Protein AF-A0A976FLV0-F1 (afdb_monomer_lite)

Sequence (110 aa):
MTLKNPVSVQVVGGDELIATEQALIDVQVRTRAGPVNIRGVNCLLLDEDEEQFILSKDVLARLGIDAGSMIEQLAVSPEHGYDTDDLDLHNCEVGVDAENDIAIKLADLE

Secondary structure (DSSP, 8-state):
-EEEEEEEEEPTTS-EEEEEEEEEEEEEEEETTEEEEEEEEEEEE---S----PPPHHHHHHTT--HHHHHHHHHH--TT----SS--TTS------TTHHHHHHHHTT-

Foldseek 3Di:
DFDPDWDWDQDPVRDIFTFGDKDFDWDWDQDPVGIDIDHGDIGTDTPDPDPDDDDDCVNCVVVVHDVPVVVVCVVVPPPPPCPVPPDPPPDPPPPPDCPVVVVVVVVVVD

Structure (mmCIF, N/CA/C/O backbone):
data_AF-A0A976FLV0-F1
#
_entry.id   AF-A0A976FLV0-F1
#
loop_
_atom_site.group_PDB
_atom_site.id
_atom_site.type_symbol
_atom_site.label_atom_id
_atom_site.label_alt_id
_atom_site.label_comp_id
_atom_site.label_asym_id
_atom_site.label_entity_id
_atom_site.label_seq_id
_atom_site.pdbx_PDB_ins_code
_atom_site.Cartn_x
_atom_site.Cartn_y
_atom_site.Cartn_z
_atom_site.occupancy
_atom_site.B_iso_or_equiv
_atom_site.auth_seq_id
_atom_site.auth_comp_id
_atom_site.auth_asym_id
_atom_site.auth_atom_id
_atom_site.pdbx_PDB_model_num
ATOM 1 N N . MET A 1 1 ? -14.036 -3.862 6.467 1.00 90.81 1 MET A N 1
ATOM 2 C CA . MET A 1 1 ? -14.254 -5.061 7.316 1.00 90.81 1 MET A CA 1
ATOM 3 C C . MET A 1 1 ? -13.409 -4.902 8.563 1.00 90.81 1 MET A C 1
ATOM 5 O O . MET A 1 1 ? -12.218 -4.664 8.429 1.00 90.81 1 MET A O 1
ATOM 9 N N . THR A 1 2 ? -13.992 -5.048 9.749 1.00 95.69 2 THR A N 1
ATOM 10 C CA . THR A 1 2 ? -13.251 -4.941 11.015 1.00 95.69 2 THR A CA 1
ATOM 11 C C . THR A 1 2 ? -12.301 -6.127 11.205 1.00 95.69 2 THR A C 1
ATOM 13 O O . THR A 1 2 ? -12.670 -7.282 10.969 1.00 95.69 2 THR A O 1
ATOM 16 N N . LEU A 1 3 ? -11.073 -5.844 11.626 1.00 95.50 3 LEU A N 1
ATOM 17 C CA . LEU A 1 3 ? -10.046 -6.831 11.936 1.00 95.50 3 LEU A CA 1
ATOM 18 C C . LEU A 1 3 ? -10.308 -7.458 13.311 1.00 95.50 3 LEU A C 1
ATOM 20 O O . LEU A 1 3 ? -10.622 -6.765 14.274 1.00 95.50 3 LEU A O 1
ATOM 24 N N . LYS A 1 4 ? -10.138 -8.783 13.428 1.00 95.75 4 LYS A N 1
ATOM 25 C CA . LYS A 1 4 ? -10.220 -9.472 14.733 1.00 95.75 4 LYS A CA 1
ATOM 26 C C . LYS A 1 4 ? -9.077 -9.073 15.666 1.00 95.75 4 LYS A C 1
ATOM 28 O O . LYS A 1 4 ? -9.279 -8.990 16.869 1.00 95.75 4 LYS A O 1
ATOM 33 N N . ASN A 1 5 ? -7.901 -8.850 15.086 1.00 95.88 5 ASN A N 1
ATOM 34 C CA . ASN A 1 5 ? -6.711 -8.371 15.769 1.00 95.88 5 ASN A CA 1
ATOM 35 C C . ASN A 1 5 ? -6.276 -7.090 15.050 1.00 95.88 5 ASN A C 1
ATOM 37 O O . ASN A 1 5 ? -5.920 -7.190 13.871 1.00 95.88 5 ASN A O 1
ATOM 41 N N . PRO A 1 6 ? -6.340 -5.917 15.702 1.00 95.81 6 PRO A N 1
ATOM 42 C CA . PRO A 1 6 ? -5.808 -4.686 15.134 1.00 95.81 6 PRO A CA 1
ATOM 43 C C . PRO A 1 6 ? -4.331 -4.836 14.763 1.00 95.81 6 PRO A C 1
ATOM 45 O O . PRO A 1 6 ? -3.587 -5.559 15.431 1.00 95.81 6 PRO A O 1
ATOM 48 N N . VAL A 1 7 ? -3.919 -4.170 13.689 1.00 95.81 7 VAL A N 1
ATOM 49 C CA . VAL A 1 7 ? -2.546 -4.216 13.178 1.00 95.81 7 VAL A CA 1
ATOM 50 C C . VAL A 1 7 ? -1.865 -2.899 13.502 1.00 95.81 7 VAL A C 1
ATOM 52 O O . VAL A 1 7 ? -2.391 -1.840 13.170 1.00 95.81 7 VAL A O 1
ATOM 55 N N . SER A 1 8 ? -0.695 -2.980 14.131 1.00 95.12 8 SER A N 1
ATOM 56 C CA . SER A 1 8 ? 0.135 -1.808 14.377 1.00 95.12 8 SER A CA 1
ATOM 57 C C . SER A 1 8 ? 1.021 -1.502 13.174 1.00 95.12 8 SER A C 1
ATOM 59 O O . SER A 1 8 ? 1.661 -2.408 12.631 1.00 95.12 8 SER A O 1
ATOM 61 N N . VAL A 1 9 ? 1.042 -0.242 12.749 1.00 92.50 9 VAL A N 1
ATOM 62 C CA . VAL A 1 9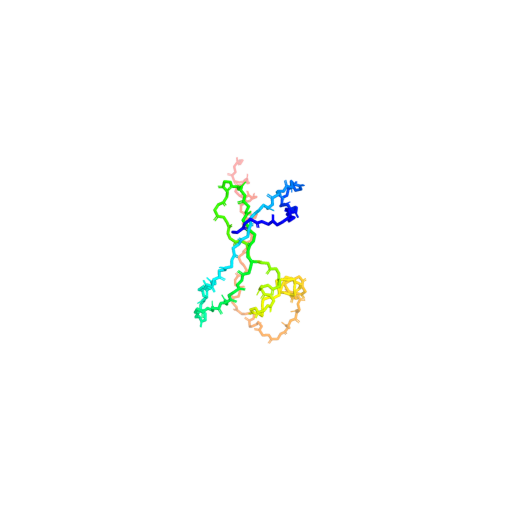 ? 1.780 0.255 11.588 1.00 92.50 9 VAL A CA 1
ATOM 63 C C . VAL A 1 9 ? 2.658 1.413 12.037 1.00 92.50 9 VAL A C 1
ATOM 65 O O . VAL A 1 9 ? 2.159 2.438 12.485 1.00 92.50 9 VAL A O 1
ATOM 68 N N . GLN A 1 10 ? 3.971 1.258 11.895 1.00 92.25 10 GLN A N 1
ATOM 69 C CA . GLN A 1 10 ? 4.909 2.348 12.132 1.00 92.25 10 GLN A CA 1
ATOM 70 C C . GLN A 1 10 ? 5.002 3.227 10.884 1.00 92.25 10 GLN A C 1
ATOM 72 O O . GLN A 1 10 ? 5.316 2.727 9.799 1.00 92.25 10 GLN A O 1
ATOM 77 N N . VAL A 1 11 ? 4.750 4.523 11.041 1.00 87.56 11 VAL A N 1
ATOM 78 C CA . VAL A 1 11 ? 4.832 5.502 9.955 1.00 87.56 11 VAL A CA 1
ATOM 79 C C . VAL A 1 11 ? 6.157 6.255 9.952 1.00 87.56 11 VAL A C 1
ATOM 81 O O . VAL A 1 11 ? 6.996 6.144 10.854 1.00 87.56 11 VAL A O 1
ATOM 84 N N . VAL A 1 12 ? 6.372 7.011 8.877 1.00 82.38 12 VAL A N 1
ATOM 85 C CA . VAL A 1 12 ? 7.518 7.911 8.756 1.00 82.38 12 VAL A CA 1
ATOM 86 C C . VAL A 1 12 ? 7.449 8.942 9.883 1.00 82.38 12 VAL A C 1
ATOM 88 O O . VAL A 1 12 ? 6.401 9.515 10.138 1.00 82.38 12 VAL A O 1
ATOM 91 N N . GLY A 1 13 ? 8.569 9.164 10.571 1.00 83.25 13 GLY A N 1
ATOM 92 C CA . GLY A 1 13 ? 8.615 9.999 11.779 1.00 83.25 13 GLY A CA 1
ATOM 93 C C . GLY A 1 13 ? 8.638 9.194 13.080 1.00 83.25 13 GLY A C 1
ATOM 94 O O . GLY A 1 13 ? 9.031 9.732 14.109 1.00 83.25 13 GLY A O 1
ATOM 95 N N . GLY A 1 14 ? 8.348 7.890 13.016 1.00 87.12 14 GLY A N 1
ATOM 96 C CA . GLY A 1 1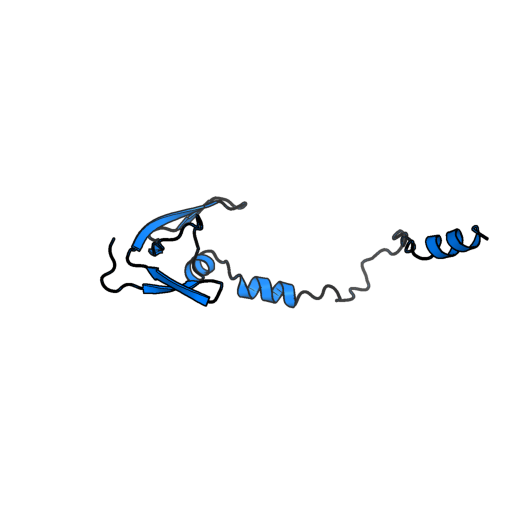4 ? 8.441 6.972 14.153 1.00 87.12 14 GLY A CA 1
ATOM 97 C C . GLY A 1 14 ? 7.141 6.808 14.937 1.00 87.12 14 GLY A C 1
ATOM 98 O O . GLY A 1 14 ? 7.104 5.961 15.831 1.00 87.12 14 GLY A O 1
ATOM 99 N N . ASP A 1 15 ? 6.101 7.559 14.574 1.00 89.31 15 ASP A N 1
ATOM 100 C CA . ASP A 1 15 ? 4.761 7.411 15.129 1.00 89.31 15 ASP A CA 1
ATOM 101 C C . ASP A 1 15 ? 4.148 6.059 14.746 1.00 89.31 15 ASP A C 1
ATOM 103 O O . ASP A 1 15 ? 4.558 5.388 13.791 1.00 89.31 15 ASP A O 1
ATOM 107 N N . GLU A 1 16 ? 3.168 5.638 15.538 1.00 92.88 16 GLU A N 1
ATOM 108 C CA . GLU A 1 16 ? 2.527 4.337 15.420 1.00 92.88 16 GLU A CA 1
ATOM 109 C C . GLU A 1 16 ? 1.016 4.512 15.269 1.00 92.88 16 GLU A C 1
ATOM 111 O O . GLU A 1 16 ? 0.359 5.163 16.083 1.00 92.88 16 GLU A O 1
ATOM 116 N N . LEU A 1 17 ? 0.468 3.900 14.223 1.00 92.00 17 LEU A N 1
ATOM 117 C CA . LEU A 1 17 ? -0.952 3.894 13.908 1.00 92.00 17 LEU A CA 1
ATOM 118 C C . LEU A 1 17 ? -1.530 2.504 14.081 1.00 92.00 17 LEU A C 1
ATOM 120 O O . LEU A 1 17 ? -0.882 1.498 13.791 1.00 92.00 17 LEU A O 1
ATOM 124 N N . ILE A 1 18 ? -2.798 2.446 14.472 1.00 94.94 18 ILE A N 1
ATOM 125 C CA . ILE A 1 18 ? -3.508 1.186 14.655 1.00 94.94 18 ILE A CA 1
ATOM 126 C C . ILE A 1 18 ? -4.587 1.046 13.585 1.00 94.94 18 ILE A C 1
ATOM 128 O O . ILE A 1 18 ? -5.639 1.679 13.651 1.00 94.94 18 ILE A O 1
AT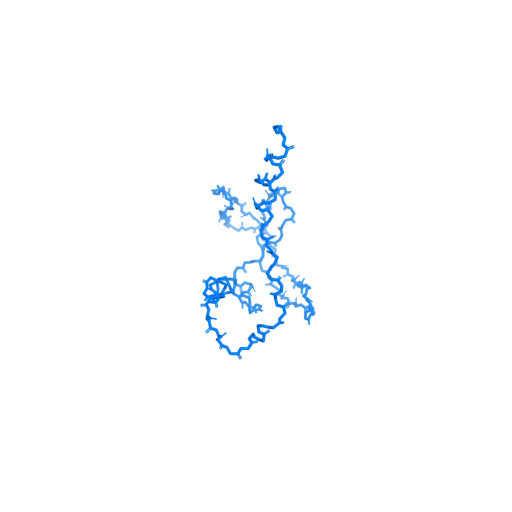OM 132 N N . ALA A 1 19 ? -4.357 0.148 12.630 1.00 95.25 19 ALA A N 1
ATOM 133 C CA . ALA A 1 19 ? -5.376 -0.264 11.679 1.00 95.25 19 ALA A CA 1
ATOM 134 C C . ALA A 1 19 ? -6.354 -1.229 12.363 1.00 95.25 19 ALA A C 1
ATOM 136 O O . ALA A 1 19 ? -5.993 -2.339 12.769 1.00 95.25 19 ALA A O 1
ATOM 137 N N . THR A 1 20 ? -7.616 -0.824 12.471 1.00 96.75 20 THR A N 1
ATOM 138 C CA . THR A 1 20 ? -8.703 -1.669 12.999 1.00 96.75 20 THR A CA 1
ATOM 139 C C . THR A 1 20 ? -9.582 -2.245 11.894 1.00 96.75 20 THR A C 1
ATOM 141 O O . THR A 1 20 ? -10.363 -3.170 12.132 1.00 96.75 20 THR A O 1
ATOM 144 N N . GLU A 1 21 ? -9.417 -1.759 10.666 1.00 96.44 21 GLU A N 1
ATOM 145 C CA . GLU A 1 21 ? -10.195 -2.169 9.511 1.00 96.44 21 GLU A CA 1
ATOM 146 C C . GLU A 1 21 ? -9.312 -2.541 8.320 1.00 96.44 21 GLU A C 1
ATOM 148 O O . GLU A 1 21 ? -8.186 -2.074 8.156 1.00 96.44 21 GLU A O 1
ATOM 153 N N . GLN A 1 22 ? -9.862 -3.399 7.467 1.00 95.62 22 GLN A N 1
ATOM 154 C CA . GLN A 1 22 ? -9.293 -3.760 6.178 1.00 95.62 22 GLN A CA 1
ATOM 155 C C . GLN A 1 22 ? -10.364 -3.784 5.087 1.00 95.62 22 GLN A C 1
ATOM 157 O O . GLN A 1 22 ? -11.548 -4.028 5.356 1.00 95.62 22 GLN A O 1
ATOM 162 N N . ALA A 1 23 ? -9.951 -3.603 3.840 1.00 94.88 23 ALA A N 1
ATOM 163 C CA . ALA A 1 23 ? -10.811 -3.728 2.674 1.00 94.88 23 ALA A CA 1
ATOM 164 C C . ALA A 1 23 ? -10.139 -4.567 1.590 1.00 94.88 23 ALA A C 1
ATOM 166 O O . ALA A 1 23 ? -8.948 -4.431 1.331 1.00 94.88 23 ALA A O 1
ATOM 167 N N . LEU A 1 24 ? -10.930 -5.414 0.934 1.00 95.4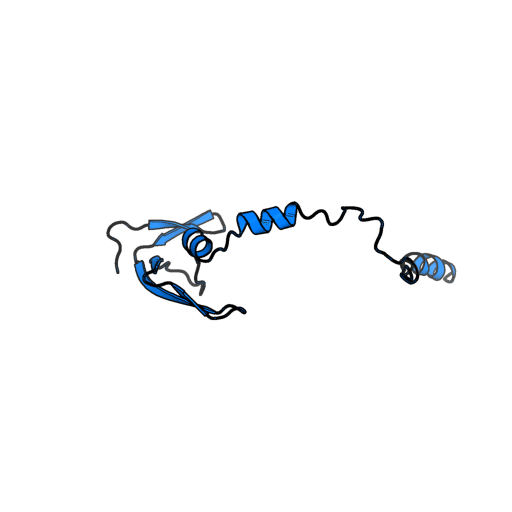4 24 LEU A N 1
ATOM 168 C CA . LEU A 1 24 ? -10.513 -6.109 -0.275 1.00 95.44 24 LEU A CA 1
ATOM 169 C C . LEU A 1 24 ? -10.930 -5.262 -1.476 1.00 95.44 24 LEU A C 1
ATOM 171 O O . LEU A 1 24 ? -12.127 -5.075 -1.698 1.00 95.44 24 LEU A O 1
ATOM 175 N N . ILE A 1 25 ? -9.960 -4.751 -2.228 1.00 93.31 25 ILE A N 1
ATOM 176 C CA . ILE A 1 25 ? -10.204 -3.840 -3.348 1.00 93.31 25 ILE A CA 1
ATOM 177 C C . ILE A 1 25 ? -9.468 -4.283 -4.613 1.00 93.31 25 ILE A C 1
ATOM 179 O O . ILE A 1 25 ? -8.424 -4.935 -4.563 1.00 93.31 25 ILE A O 1
ATOM 183 N N . ASP A 1 26 ? -10.013 -3.894 -5.761 1.00 93.25 26 ASP A N 1
ATOM 184 C CA . ASP A 1 26 ? -9.311 -3.964 -7.038 1.00 93.25 26 ASP A CA 1
ATOM 185 C C . ASP A 1 26 ? -8.627 -2.615 -7.294 1.00 93.25 26 ASP A C 1
ATOM 187 O O . ASP A 1 26 ? -9.264 -1.563 -7.236 1.00 93.25 26 ASP A O 1
ATOM 191 N N . VAL A 1 27 ? -7.327 -2.645 -7.583 1.00 91.38 27 VAL A N 1
ATOM 192 C CA . VAL A 1 27 ? -6.498 -1.454 -7.796 1.00 91.38 27 VAL A CA 1
ATOM 193 C C . VAL A 1 27 ? -6.107 -1.367 -9.266 1.00 91.38 27 VAL A C 1
ATOM 195 O O . VAL A 1 27 ? -5.578 -2.322 -9.836 1.00 91.38 27 VAL A O 1
ATOM 198 N N . GLN A 1 28 ? -6.327 -0.208 -9.886 1.00 92.62 28 GLN A N 1
ATOM 199 C CA . GLN A 1 28 ? -5.798 0.099 -11.213 1.00 92.62 28 GLN A CA 1
ATOM 200 C C . GLN A 1 28 ? -4.735 1.190 -11.108 1.00 92.62 28 GLN A C 1
ATOM 202 O O . GLN A 1 28 ? -5.037 2.330 -10.764 1.00 92.62 28 GLN A O 1
ATOM 207 N N . VAL A 1 29 ? -3.502 0.855 -11.479 1.00 90.19 29 VAL A N 1
ATOM 208 C CA . VAL A 1 29 ? -2.399 1.812 -11.579 1.00 90.19 29 VAL A CA 1
ATOM 209 C C . VAL A 1 29 ? -2.308 2.289 -13.024 1.00 90.19 29 VAL A C 1
ATOM 211 O O . VAL A 1 29 ? -2.103 1.493 -13.940 1.00 90.19 29 VAL A O 1
ATOM 214 N N . ARG A 1 30 ? -2.469 3.591 -13.260 1.00 90.69 30 ARG A N 1
ATOM 215 C CA . ARG A 1 30 ? -2.307 4.174 -14.598 1.00 90.69 30 ARG A CA 1
ATOM 216 C C . ARG A 1 30 ? -0.841 4.518 -14.820 1.00 90.69 30 ARG A C 1
ATOM 218 O O . ARG A 1 30 ? -0.316 5.413 -14.171 1.00 90.69 30 ARG A O 1
ATOM 225 N N . THR A 1 31 ? -0.193 3.813 -15.741 1.00 86.31 31 THR A N 1
ATOM 226 C CA . THR A 1 31 ? 1.209 4.060 -16.105 1.00 86.31 31 THR A CA 1
ATOM 227 C C . THR A 1 31 ? 1.311 4.572 -17.539 1.00 86.31 31 THR A C 1
ATOM 229 O O . THR A 1 31 ? 0.377 4.425 -18.330 1.00 86.31 31 THR A O 1
ATOM 232 N N . ARG A 1 32 ? 2.473 5.123 -17.911 1.00 90.62 32 ARG A N 1
ATOM 233 C CA . ARG A 1 32 ? 2.752 5.546 -19.295 1.00 90.62 32 ARG A CA 1
ATOM 234 C C . ARG A 1 32 ? 2.672 4.388 -20.298 1.00 90.62 32 ARG A C 1
ATOM 236 O O . ARG A 1 32 ? 2.280 4.607 -21.437 1.00 90.62 32 ARG A O 1
ATOM 243 N N . ALA A 1 33 ? 3.032 3.172 -19.883 1.00 89.06 33 ALA A N 1
ATOM 244 C CA . ALA A 1 33 ? 2.948 1.975 -20.723 1.00 89.06 33 ALA A CA 1
ATOM 245 C C . ALA A 1 33 ? 1.512 1.425 -20.843 1.00 89.06 33 ALA A C 1
ATOM 247 O O . ALA A 1 33 ? 1.264 0.520 -21.636 1.00 89.06 33 ALA A O 1
ATOM 248 N N . GLY A 1 34 ? 0.569 1.968 -20.068 1.00 90.88 34 GLY A N 1
ATOM 249 C CA . GLY A 1 34 ? -0.822 1.534 -20.012 1.00 90.88 34 GLY A CA 1
ATOM 250 C C . GLY A 1 34 ? -1.309 1.280 -18.580 1.00 90.88 34 GLY A C 1
ATOM 251 O O . GLY A 1 34 ? -0.539 1.366 -17.616 1.00 90.88 34 GLY A O 1
ATOM 252 N N . PRO A 1 35 ? -2.607 0.994 -18.405 1.00 93.19 35 PRO A N 1
ATOM 253 C CA . PRO A 1 35 ? -3.162 0.644 -17.105 1.00 93.19 35 PRO A CA 1
ATOM 254 C C . PRO A 1 35 ? -2.714 -0.756 -16.668 1.00 93.19 35 PRO A C 1
ATOM 256 O O . PRO A 1 35 ? -2.750 -1.703 -17.453 1.00 93.19 35 PRO A O 1
ATOM 259 N N . VAL A 1 36 ? -2.371 -0.902 -15.390 1.00 91.25 36 VAL A N 1
ATOM 260 C CA . VAL A 1 36 ? -2.099 -2.190 -14.746 1.00 91.25 36 VAL A CA 1
ATOM 261 C C . VAL A 1 36 ? -3.182 -2.465 -13.714 1.00 91.25 36 VAL A C 1
ATOM 263 O O . VAL A 1 36 ? -3.446 -1.631 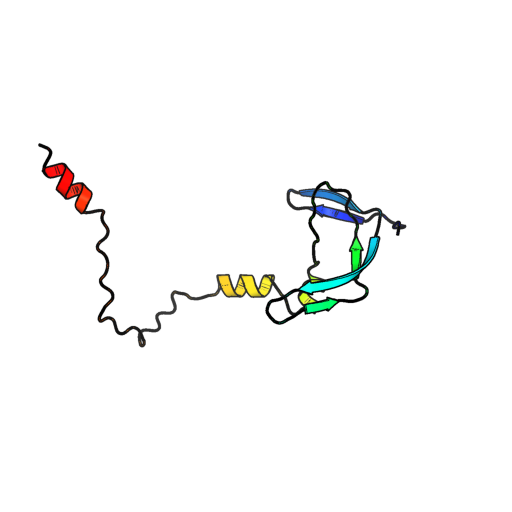-12.853 1.00 91.25 36 VAL A O 1
ATOM 266 N N . ASN A 1 37 ? -3.825 -3.626 -13.813 1.00 92.12 37 ASN A N 1
ATOM 267 C CA . ASN A 1 37 ? -4.922 -4.014 -12.929 1.00 92.12 37 ASN A CA 1
ATOM 268 C C . ASN A 1 37 ? -4.451 -5.085 -11.946 1.00 92.12 37 ASN A C 1
ATOM 270 O O . ASN A 1 37 ? -3.978 -6.144 -12.360 1.00 92.12 37 ASN A O 1
ATOM 274 N N . ILE A 1 38 ? -4.642 -4.828 -10.658 1.00 90.12 38 ILE A N 1
ATOM 275 C CA . ILE A 1 38 ? -4.314 -5.726 -9.555 1.00 90.12 38 ILE A CA 1
ATOM 276 C C . ILE A 1 38 ? -5.623 -6.061 -8.856 1.00 90.12 38 ILE A C 1
ATOM 278 O O . ILE A 1 38 ? -6.320 -5.172 -8.374 1.00 90.12 38 ILE A O 1
ATOM 282 N N . ARG A 1 39 ? -5.981 -7.342 -8.833 1.00 91.94 39 ARG A N 1
ATOM 283 C CA . ARG A 1 39 ? -7.256 -7.788 -8.267 1.00 91.94 39 ARG A CA 1
ATOM 284 C C . ARG A 1 39 ? -7.087 -8.337 -6.864 1.00 91.94 39 ARG A C 1
ATOM 286 O O . ARG A 1 39 ? -6.094 -9.016 -6.596 1.00 91.94 39 ARG A O 1
ATOM 293 N N . GLY A 1 40 ? -8.088 -8.096 -6.023 1.00 91.62 40 GLY A N 1
ATOM 294 C CA . GLY A 1 40 ? -8.173 -8.671 -4.683 1.00 91.62 40 GLY A CA 1
ATOM 295 C C . GLY A 1 40 ? -7.005 -8.275 -3.781 1.00 91.62 40 GLY A C 1
ATOM 296 O O . GLY A 1 40 ? -6.421 -9.131 -3.116 1.00 91.62 40 GLY A O 1
ATOM 297 N N . VAL A 1 41 ? -6.638 -6.995 -3.780 1.00 91.12 41 VAL A N 1
ATOM 298 C CA . VAL A 1 41 ? -5.639 -6.452 -2.856 1.00 91.12 41 VAL A CA 1
ATOM 299 C C . VAL A 1 41 ? -6.302 -6.256 -1.499 1.00 91.12 41 VAL A C 1
ATOM 301 O O . VAL A 1 41 ? -7.328 -5.588 -1.400 1.00 91.12 41 VAL A O 1
ATOM 304 N N . ASN A 1 42 ? -5.738 -6.862 -0.457 1.00 92.50 42 ASN A N 1
ATOM 305 C CA . ASN A 1 42 ? -6.200 -6.660 0.910 1.00 92.50 42 ASN A CA 1
ATOM 306 C C . ASN A 1 42 ? -5.456 -5.463 1.514 1.00 92.50 42 ASN A C 1
ATOM 308 O O . ASN A 1 42 ? -4.248 -5.537 1.732 1.00 92.50 42 ASN A O 1
ATOM 312 N N . CYS A 1 43 ? -6.170 -4.369 1.751 1.00 93.50 43 CYS A N 1
ATOM 313 C CA . CYS A 1 43 ? -5.631 -3.096 2.217 1.00 93.50 43 CYS A CA 1
ATOM 314 C C . CYS A 1 43 ? -6.010 -2.847 3.675 1.00 93.50 43 CYS A C 1
ATOM 316 O O . CYS A 1 43 ? -7.128 -3.160 4.081 1.00 93.50 43 CYS A O 1
ATOM 318 N N . LEU A 1 44 ? -5.101 -2.243 4.438 1.00 94.62 44 LEU A N 1
ATOM 319 C CA . LEU A 1 44 ? -5.390 -1.701 5.764 1.00 94.62 44 LEU A CA 1
ATOM 320 C C . LEU A 1 44 ? -5.980 -0.297 5.618 1.00 94.62 44 LEU A C 1
ATOM 322 O O . LEU A 1 44 ? -5.540 0.465 4.760 1.00 94.62 44 LEU A O 1
ATOM 326 N N . LEU A 1 45 ? -6.974 0.024 6.443 1.00 93.12 45 LEU A N 1
ATOM 327 C CA . LEU A 1 45 ? -7.511 1.377 6.560 1.00 93.12 45 LEU A CA 1
ATOM 328 C C . LEU A 1 45 ? -6.876 2.022 7.792 1.00 93.12 45 LEU A C 1
ATOM 330 O O . LEU A 1 45 ? -6.984 1.486 8.899 1.00 93.12 45 LEU A O 1
ATOM 334 N N . LEU A 1 46 ? -6.199 3.142 7.567 1.00 92.12 46 LEU A N 1
ATOM 335 C CA . LEU A 1 46 ? -5.588 3.968 8.599 1.00 92.12 46 LEU A CA 1
ATOM 336 C C . LEU A 1 46 ? -6.449 5.220 8.766 1.00 92.12 46 LEU A C 1
ATOM 338 O O . LEU A 1 46 ? -6.859 5.816 7.772 1.00 92.12 46 LEU A O 1
ATOM 342 N N . ASP A 1 47 ? -6.769 5.552 10.013 1.00 87.25 47 ASP A N 1
ATOM 343 C CA . ASP A 1 47 ? -7.549 6.740 10.362 1.00 87.25 47 ASP A CA 1
ATOM 344 C C . ASP A 1 47 ? -6.583 7.918 10.531 1.00 87.25 47 ASP A C 1
ATOM 346 O O . ASP A 1 47 ? -6.110 8.201 11.631 1.00 87.25 47 ASP A O 1
ATOM 350 N N . GLU A 1 48 ? -6.208 8.519 9.403 1.00 83.94 48 GLU A N 1
ATOM 351 C CA . GLU A 1 48 ? -5.348 9.699 9.324 1.00 83.94 48 GLU A CA 1
ATOM 352 C C . GLU A 1 48 ? -5.962 10.749 8.397 1.00 83.94 48 GLU A C 1
ATOM 354 O O . GLU A 1 48 ? -6.689 10.420 7.460 1.00 83.94 48 GLU A O 1
ATOM 359 N N . ASP A 1 49 ? -5.611 12.017 8.617 1.00 81.25 49 ASP A N 1
ATOM 360 C CA . ASP A 1 49 ? -6.027 13.142 7.765 1.00 81.25 49 ASP A CA 1
ATOM 361 C C . ASP A 1 49 ? -5.285 13.187 6.409 1.00 81.25 49 ASP A C 1
ATOM 363 O O . ASP A 1 49 ? -5.470 14.115 5.617 1.00 81.25 49 ASP A O 1
ATOM 367 N N . GLU A 1 50 ? -4.427 12.206 6.114 1.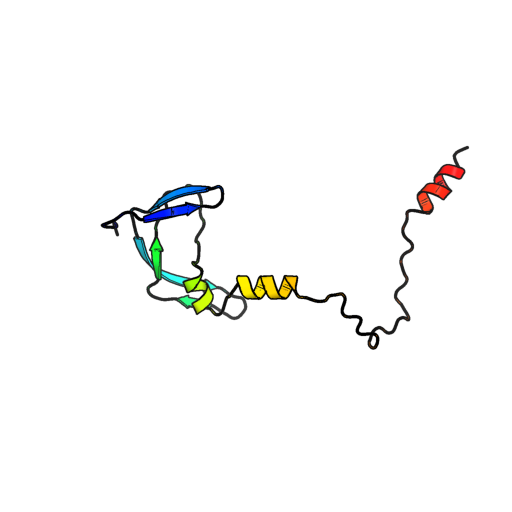00 76.62 50 GLU A N 1
ATOM 368 C CA . GLU A 1 50 ? -3.664 12.150 4.870 1.00 76.62 50 GLU A CA 1
ATOM 369 C C . GLU A 1 50 ? -4.392 11.369 3.765 1.00 76.62 50 GLU A C 1
ATOM 371 O O . GLU A 1 50 ? -4.697 10.184 3.888 1.00 76.62 50 GLU A O 1
ATOM 376 N N . GLU A 1 51 ? -4.591 12.001 2.605 1.00 79.75 51 GLU A N 1
ATOM 377 C CA . GLU A 1 51 ? -5.198 11.372 1.421 1.00 79.75 51 GLU A CA 1
ATOM 378 C C . GLU A 1 51 ? -4.173 10.572 0.590 1.00 79.75 51 GLU A C 1
ATOM 380 O O . GLU A 1 51 ? -4.056 10.736 -0.628 1.00 79.75 51 GLU A O 1
ATOM 385 N N . GLN A 1 52 ? -3.386 9.710 1.239 1.00 84.12 52 GLN A N 1
ATOM 386 C CA . GLN A 1 52 ? -2.345 8.919 0.575 1.00 84.12 52 GLN A CA 1
ATOM 387 C C . GLN A 1 52 ? -2.712 7.435 0.483 1.00 84.12 52 GLN A C 1
ATOM 389 O O . GLN A 1 52 ? -3.109 6.799 1.455 1.00 84.12 52 GLN A O 1
ATOM 394 N N . PHE A 1 53 ? -2.528 6.848 -0.704 1.00 88.00 53 PHE A N 1
ATOM 395 C CA . PHE A 1 53 ? -2.674 5.408 -0.917 1.00 88.00 53 PHE A CA 1
ATOM 396 C C . PHE A 1 53 ? -1.304 4.752 -1.087 1.00 88.00 53 PHE A C 1
ATOM 398 O O . PHE A 1 53 ? -0.640 4.922 -2.113 1.00 88.00 53 PHE A O 1
ATOM 405 N N . ILE A 1 54 ? -0.889 3.978 -0.085 1.00 90.38 54 ILE A N 1
ATOM 406 C CA . ILE A 1 54 ? 0.425 3.335 -0.071 1.00 90.38 54 ILE A CA 1
ATOM 407 C C . ILE A 1 54 ? 0.348 1.937 -0.687 1.00 90.38 54 ILE A C 1
ATOM 409 O O . ILE A 1 54 ? -0.370 1.055 -0.216 1.00 90.38 54 ILE A O 1
ATOM 413 N N . LEU A 1 55 ? 1.145 1.721 -1.734 1.00 90.38 55 LEU A N 1
ATOM 414 C CA . LEU A 1 55 ? 1.391 0.397 -2.296 1.00 90.38 55 LEU A CA 1
ATOM 415 C C . LEU A 1 55 ? 2.552 -0.258 -1.555 1.00 90.38 55 LEU A C 1
ATOM 417 O O . LEU A 1 55 ? 3.678 0.237 -1.570 1.00 90.38 55 LEU A O 1
ATOM 421 N N . SER A 1 56 ? 2.279 -1.392 -0.922 1.00 88.88 56 SER A N 1
ATOM 422 C CA . SER A 1 56 ? 3.287 -2.153 -0.197 1.00 88.88 56 SER A CA 1
ATOM 423 C C . SER A 1 56 ? 4.353 -2.731 -1.136 1.00 88.88 56 SER A C 1
ATOM 425 O O . SER A 1 56 ? 4.130 -2.947 -2.333 1.00 88.88 56 SER A O 1
ATOM 427 N N . LYS A 1 57 ? 5.538 -3.014 -0.580 1.00 89.50 57 LYS A N 1
ATOM 428 C CA . LYS A 1 57 ? 6.687 -3.548 -1.330 1.00 89.50 57 LYS A CA 1
ATOM 429 C C . LYS A 1 57 ? 6.345 -4.820 -2.109 1.00 89.50 57 LYS A C 1
ATOM 431 O O . LYS A 1 57 ? 6.812 -4.991 -3.227 1.00 89.50 57 LYS A O 1
ATOM 436 N N . ASP A 1 58 ? 5.543 -5.713 -1.542 1.00 86.75 58 ASP A N 1
ATOM 437 C CA . ASP A 1 58 ? 5.112 -6.950 -2.198 1.00 86.75 58 ASP A CA 1
ATOM 438 C C . ASP A 1 58 ? 4.202 -6.680 -3.405 1.00 86.75 58 ASP A C 1
ATOM 440 O O . ASP A 1 58 ? 4.339 -7.337 -4.438 1.00 86.75 58 ASP A O 1
ATOM 444 N N . VAL A 1 59 ? 3.317 -5.682 -3.320 1.00 88.12 59 VAL A N 1
ATOM 445 C CA . VAL A 1 59 ? 2.474 -5.272 -4.448 1.00 88.12 59 VAL A CA 1
ATOM 446 C C . VAL A 1 59 ? 3.327 -4.642 -5.547 1.00 88.12 59 VAL A C 1
ATOM 448 O O . VAL A 1 59 ? 3.170 -5.002 -6.713 1.00 88.12 59 VAL A O 1
ATOM 451 N N . LEU A 1 60 ? 4.277 -3.773 -5.191 1.00 89.31 60 LEU A N 1
ATOM 452 C CA . LEU A 1 60 ? 5.225 -3.180 -6.140 1.00 89.31 60 LEU A CA 1
ATOM 453 C C . LEU A 1 60 ? 6.117 -4.239 -6.808 1.00 89.31 60 LEU A C 1
ATOM 455 O O . LEU A 1 60 ? 6.238 -4.254 -8.033 1.00 89.31 60 LEU A O 1
ATOM 459 N N . ALA A 1 61 ? 6.649 -5.195 -6.046 1.00 86.69 61 ALA A N 1
ATOM 460 C CA . ALA A 1 61 ? 7.460 -6.285 -6.585 1.00 86.69 61 ALA A CA 1
ATOM 461 C C . ALA A 1 61 ? 6.675 -7.143 -7.593 1.00 86.69 61 ALA A C 1
ATOM 463 O O . ALA A 1 61 ? 7.211 -7.540 -8.626 1.00 86.69 61 ALA A O 1
ATOM 464 N N . ARG A 1 62 ? 5.374 -7.373 -7.357 1.00 83.19 62 ARG A N 1
ATOM 465 C CA . ARG A 1 62 ? 4.483 -8.064 -8.312 1.00 83.19 62 ARG A CA 1
ATOM 466 C C . ARG A 1 62 ? 4.244 -7.277 -9.602 1.00 83.19 62 ARG A C 1
ATOM 468 O O . ARG A 1 62 ? 3.885 -7.882 -10.609 1.00 83.19 62 ARG A O 1
ATOM 475 N N . LEU A 1 63 ? 4.445 -5.961 -9.583 1.00 84.31 63 LEU A N 1
ATOM 476 C CA . LEU A 1 63 ? 4.444 -5.105 -10.771 1.00 84.31 63 LEU A CA 1
ATOM 477 C C . LEU A 1 63 ? 5.807 -5.073 -11.484 1.00 84.31 63 LEU A C 1
ATOM 479 O O . LEU A 1 63 ? 5.940 -4.389 -12.495 1.00 84.31 63 LEU A O 1
ATOM 483 N N . GLY A 1 64 ? 6.814 -5.789 -10.973 1.00 85.06 64 GLY A N 1
ATOM 484 C CA . GLY A 1 64 ? 8.192 -5.708 -11.459 1.00 85.06 64 GLY A CA 1
ATOM 485 C C . GLY A 1 64 ? 8.919 -4.442 -11.001 1.00 85.06 64 GLY A C 1
ATOM 486 O O . GLY A 1 64 ? 9.926 -4.068 -11.596 1.00 85.06 64 GLY A O 1
ATOM 487 N N . ILE A 1 65 ? 8.408 -3.768 -9.967 1.00 87.06 65 ILE A N 1
ATOM 488 C CA . ILE A 1 65 ? 9.008 -2.566 -9.393 1.00 87.06 65 ILE A CA 1
ATOM 489 C C . ILE A 1 65 ? 9.769 -2.973 -8.133 1.00 87.06 65 ILE A C 1
ATOM 491 O O . ILE A 1 65 ? 9.171 -3.247 -7.093 1.00 87.06 65 ILE A O 1
ATOM 495 N N . ASP A 1 66 ? 11.095 -2.982 -8.224 1.00 88.19 66 ASP A N 1
ATOM 496 C CA . ASP A 1 66 ? 11.981 -3.074 -7.067 1.00 88.19 66 ASP A CA 1
ATOM 497 C C . ASP A 1 66 ? 12.727 -1.751 -6.895 1.00 88.19 66 ASP A C 1
ATOM 499 O O . ASP A 1 66 ? 13.803 -1.539 -7.454 1.00 88.19 66 ASP A O 1
ATOM 503 N N . ALA A 1 67 ? 12.126 -0.843 -6.125 1.00 83.75 67 ALA A N 1
ATOM 504 C CA . ALA A 1 67 ? 12.698 0.475 -5.878 1.00 83.75 67 ALA A CA 1
ATOM 505 C C . ALA A 1 67 ? 14.084 0.395 -5.216 1.00 83.75 67 ALA A C 1
ATOM 507 O O . ALA A 1 67 ? 14.917 1.250 -5.486 1.00 83.75 67 ALA A O 1
ATOM 508 N N . GLY A 1 68 ? 14.353 -0.632 -4.399 1.00 86.81 68 GLY A N 1
ATOM 509 C CA . GLY A 1 68 ? 15.660 -0.811 -3.764 1.00 86.81 68 GLY A CA 1
ATOM 510 C C . GLY A 1 68 ? 16.745 -1.046 -4.808 1.00 86.81 68 GLY A C 1
ATOM 511 O O . GLY A 1 68 ? 17.688 -0.267 -4.892 1.00 86.81 68 GLY A O 1
ATOM 512 N N . SER A 1 69 ? 16.544 -2.039 -5.678 1.00 84.56 69 SER A N 1
ATOM 513 C CA . SER A 1 69 ? 17.477 -2.321 -6.774 1.00 84.56 69 SER A CA 1
ATOM 514 C C . SER A 1 69 ? 17.620 -1.140 -7.744 1.00 84.56 69 SER A C 1
ATOM 516 O O . SER A 1 69 ? 18.724 -0.842 -8.195 1.00 84.56 69 SER A O 1
ATOM 518 N N . MET A 1 70 ? 16.530 -0.420 -8.036 1.00 87.25 70 MET A N 1
ATOM 519 C CA . MET A 1 70 ? 16.577 0.780 -8.884 1.00 87.25 70 MET A CA 1
ATOM 520 C C . MET A 1 70 ? 17.408 1.904 -8.249 1.00 87.25 70 MET A C 1
ATOM 522 O O . MET A 1 70 ? 18.200 2.542 -8.935 1.00 87.25 70 MET A O 1
ATOM 526 N N . ILE A 1 71 ? 17.259 2.139 -6.942 1.00 86.88 71 ILE A N 1
ATOM 527 C CA . ILE A 1 71 ? 18.045 3.140 -6.206 1.00 86.88 71 ILE A CA 1
ATOM 528 C C . ILE A 1 71 ? 19.513 2.707 -6.104 1.00 86.88 71 ILE A C 1
ATOM 530 O O . ILE A 1 71 ? 20.404 3.529 -6.295 1.00 86.88 71 ILE A O 1
ATOM 534 N N . GLU A 1 72 ? 19.780 1.426 -5.854 1.00 88.50 72 GLU A N 1
ATOM 535 C CA . GLU A 1 72 ? 21.138 0.871 -5.855 1.00 88.50 72 GLU A CA 1
ATOM 536 C C . GLU A 1 72 ? 21.827 1.081 -7.208 1.00 88.50 72 GLU A C 1
ATOM 538 O O . GLU A 1 72 ? 22.975 1.513 -7.245 1.00 88.50 72 GLU A O 1
ATOM 543 N N . GLN A 1 73 ? 21.126 0.854 -8.325 1.00 81.56 73 GLN A N 1
ATOM 544 C CA . GLN A 1 73 ? 21.657 1.131 -9.663 1.00 81.56 73 GLN A CA 1
ATOM 545 C C . GLN A 1 73 ? 22.000 2.610 -9.860 1.00 81.56 73 GLN A C 1
ATOM 547 O O . GLN A 1 73 ? 23.034 2.905 -10.449 1.00 81.56 73 GLN A O 1
ATOM 552 N N . LEU A 1 74 ? 21.190 3.533 -9.330 1.00 82.62 74 LEU A N 1
ATOM 553 C CA . LEU A 1 74 ? 21.504 4.966 -9.362 1.00 82.62 74 LEU A CA 1
ATOM 554 C C . LEU A 1 74 ? 22.742 5.304 -8.523 1.00 82.62 74 LEU A C 1
ATOM 556 O O . LEU A 1 74 ? 23.542 6.135 -8.931 1.00 82.62 74 LEU A O 1
ATOM 560 N N . ALA A 1 75 ? 22.925 4.652 -7.374 1.00 79.06 75 ALA A N 1
ATOM 561 C CA . ALA A 1 75 ? 24.101 4.851 -6.527 1.00 79.06 75 ALA A CA 1
ATOM 562 C C . ALA A 1 75 ? 25.384 4.243 -7.126 1.00 79.06 75 ALA A C 1
ATOM 564 O O . ALA A 1 75 ? 26.486 4.681 -6.800 1.00 79.06 75 ALA A O 1
ATOM 565 N N . VAL A 1 76 ? 25.242 3.226 -7.981 1.00 69.62 76 VAL A N 1
ATOM 566 C CA . VAL A 1 76 ? 26.345 2.544 -8.674 1.00 69.62 76 VAL A CA 1
ATOM 567 C C . VAL A 1 76 ? 26.628 3.150 -10.054 1.00 69.62 76 VAL A C 1
ATOM 569 O O . VAL A 1 76 ? 27.680 2.849 -10.614 1.00 69.62 76 VAL A O 1
ATOM 572 N N . SER A 1 77 ? 25.755 4.014 -10.593 1.00 56.38 77 SER A N 1
ATOM 573 C CA . SER A 1 77 ? 25.972 4.706 -11.871 1.00 56.38 77 SER A CA 1
ATOM 574 C C . SER A 1 77 ? 27.342 5.392 -11.886 1.00 56.38 77 SER A C 1
ATOM 576 O O . SER A 1 77 ? 27.551 6.386 -11.186 1.00 56.38 77 SER A O 1
ATOM 578 N N . PRO A 1 78 ? 28.300 4.895 -12.688 1.00 54.03 78 PRO A N 1
ATOM 579 C CA . PRO A 1 78 ? 29.586 5.526 -12.842 1.00 54.03 78 PRO A CA 1
ATOM 580 C C . PRO A 1 78 ? 29.419 6.595 -13.914 1.00 54.03 78 PRO A C 1
ATOM 582 O O . PRO A 1 78 ? 29.897 6.447 -15.031 1.00 54.03 78 PRO A O 1
ATOM 585 N N . GLU A 1 79 ? 28.807 7.723 -13.578 1.00 55.84 79 GLU A N 1
ATOM 586 C CA . GLU A 1 79 ? 28.978 8.941 -14.383 1.00 55.84 79 GLU A CA 1
ATOM 587 C C . GLU A 1 79 ? 30.393 9.549 -14.241 1.00 55.84 79 GLU A C 1
ATOM 589 O O . GLU A 1 79 ? 30.627 10.705 -14.557 1.00 55.84 79 GLU A O 1
ATOM 594 N N . HIS A 1 80 ? 31.376 8.727 -13.845 1.00 51.41 80 HIS A N 1
ATOM 595 C CA . HIS A 1 80 ? 32.807 8.933 -14.082 1.00 51.41 80 HIS A CA 1
ATOM 596 C C . HIS A 1 80 ? 33.501 7.650 -14.579 1.00 51.41 80 HIS A C 1
ATOM 598 O O . HIS A 1 80 ? 34.646 7.362 -14.227 1.00 51.41 80 HIS A O 1
ATOM 604 N N . GLY A 1 81 ? 32.818 6.847 -15.396 1.00 46.00 81 GLY A N 1
ATOM 605 C CA . GLY A 1 81 ? 33.515 5.998 -16.354 1.00 46.00 81 GLY A CA 1
ATOM 606 C C . GLY A 1 81 ? 34.015 6.891 -17.485 1.00 46.00 81 GLY A C 1
ATOM 607 O O . GLY A 1 81 ? 33.215 7.334 -18.299 1.00 46.00 81 GLY A O 1
ATOM 608 N N . TYR A 1 82 ? 35.310 7.205 -17.505 1.00 49.50 82 TYR A N 1
ATOM 609 C CA . TYR A 1 82 ? 35.955 7.880 -18.631 1.00 49.50 82 TYR A CA 1
ATOM 610 C C . TYR A 1 82 ? 35.904 6.973 -19.869 1.00 49.50 82 TYR A C 1
ATOM 612 O O . TYR A 1 82 ? 36.870 6.265 -20.152 1.00 49.50 82 TYR A O 1
ATOM 620 N N . ASP A 1 83 ? 34.793 6.978 -20.598 1.00 48.78 83 ASP A N 1
ATOM 621 C CA . ASP A 1 83 ? 34.790 6.552 -21.996 1.00 48.78 83 ASP A CA 1
ATOM 622 C C . ASP A 1 83 ? 35.493 7.671 -22.774 1.00 48.78 83 ASP A C 1
ATOM 624 O O . ASP A 1 83 ? 34.991 8.789 -22.909 1.00 48.78 83 ASP A O 1
ATOM 628 N N . THR A 1 84 ? 36.756 7.427 -23.113 1.00 54.12 84 THR A N 1
ATOM 629 C CA . THR A 1 84 ? 37.692 8.416 -23.674 1.00 54.12 84 THR A CA 1
ATOM 630 C C . THR A 1 84 ? 37.668 8.364 -25.201 1.00 54.12 84 THR A C 1
ATOM 632 O O . THR A 1 84 ? 38.709 8.486 -25.844 1.00 54.12 84 THR A O 1
ATOM 635 N N . ASP A 1 85 ? 36.508 8.135 -25.809 1.00 58.31 85 ASP A N 1
ATOM 636 C CA . ASP A 1 85 ? 36.464 7.859 -27.245 1.00 58.31 85 ASP A CA 1
ATOM 637 C C . ASP A 1 85 ? 35.253 8.390 -28.016 1.00 58.31 85 ASP A C 1
ATOM 639 O O . ASP A 1 85 ? 35.314 8.328 -29.237 1.00 58.31 85 ASP A O 1
ATOM 643 N N . ASP A 1 86 ? 34.259 9.038 -27.391 1.00 57.81 86 ASP A N 1
ATOM 644 C CA . ASP A 1 86 ? 33.098 9.570 -28.144 1.00 57.81 86 ASP A CA 1
ATOM 645 C C . ASP A 1 86 ? 32.683 11.023 -27.819 1.00 57.81 86 ASP A C 1
ATOM 647 O O . ASP A 1 86 ? 31.582 11.467 -28.151 1.00 57.81 86 ASP A O 1
ATOM 651 N N . LEU A 1 87 ? 33.577 11.826 -27.231 1.00 53.41 87 LEU A N 1
ATOM 652 C CA . LEU A 1 87 ? 33.415 13.283 -27.235 1.00 53.41 87 LEU A CA 1
ATOM 653 C C . LEU A 1 87 ? 34.334 13.889 -28.294 1.00 53.41 87 LEU A C 1
ATOM 655 O O . LEU A 1 87 ? 35.517 14.122 -28.040 1.00 53.41 87 LEU A O 1
ATOM 659 N N . ASP A 1 88 ? 33.771 14.204 -29.463 1.00 59.50 88 ASP A N 1
ATOM 660 C CA . ASP A 1 88 ? 34.343 15.189 -30.382 1.00 59.50 88 ASP A CA 1
ATOM 661 C C . ASP A 1 88 ? 34.461 16.528 -29.633 1.00 59.50 88 ASP A C 1
ATOM 663 O O . ASP A 1 88 ? 33.563 17.375 -29.631 1.00 59.50 88 ASP A O 1
ATOM 667 N N . LEU A 1 89 ? 35.590 16.705 -28.945 1.00 53.84 89 LEU A N 1
ATOM 668 C CA . LEU A 1 89 ? 35.976 17.870 -28.152 1.00 53.84 89 LEU A CA 1
ATOM 669 C C . LEU A 1 89 ? 36.316 19.053 -29.070 1.00 53.84 89 LEU A C 1
ATOM 671 O O . LEU A 1 89 ? 37.418 19.597 -29.027 1.00 53.84 89 LEU A O 1
ATOM 675 N N . HIS A 1 90 ? 35.411 19.411 -29.977 1.00 56.53 90 HIS A N 1
ATOM 676 C CA . HIS A 1 90 ? 35.613 20.507 -30.921 1.00 56.53 90 HIS A CA 1
ATOM 677 C C . HIS A 1 90 ? 34.580 21.621 -30.830 1.00 56.53 90 HIS A C 1
ATOM 679 O O . HIS A 1 90 ? 34.721 22.589 -31.567 1.00 56.53 90 HIS A O 1
ATOM 685 N N . ASN A 1 91 ? 33.613 21.581 -29.902 1.00 56.28 91 ASN A N 1
ATOM 686 C CA . ASN A 1 91 ? 32.814 22.788 -29.654 1.00 56.28 91 ASN A CA 1
ATOM 687 C C . ASN A 1 91 ? 32.183 22.941 -28.262 1.00 56.28 91 ASN A C 1
ATOM 689 O O . ASN A 1 91 ? 31.208 23.680 -28.115 1.00 56.28 91 ASN A O 1
ATOM 693 N N . CYS A 1 92 ? 32.743 22.316 -27.223 1.00 51.53 92 CYS A N 1
ATOM 694 C CA . CYS A 1 92 ? 32.481 22.798 -25.869 1.00 51.53 92 CYS A CA 1
ATOM 695 C C . CYS A 1 92 ? 33.259 24.102 -25.689 1.00 51.53 92 CYS A C 1
ATOM 697 O O . CYS A 1 92 ? 34.411 24.098 -25.259 1.00 51.53 92 CYS A O 1
ATOM 699 N N . GLU A 1 93 ? 32.640 25.221 -26.057 1.00 59.53 93 GLU A N 1
ATOM 700 C CA . GLU A 1 93 ? 33.031 26.516 -25.520 1.00 59.53 93 GLU A CA 1
ATOM 701 C C . GLU A 1 93 ? 32.843 26.415 -24.006 1.00 59.53 93 GLU A C 1
ATOM 703 O O . GLU A 1 93 ? 31.728 26.481 -23.490 1.00 59.53 93 GLU A O 1
ATOM 708 N N . VAL A 1 94 ? 33.938 26.131 -23.299 1.00 58.66 94 VAL A N 1
ATOM 709 C CA . VAL A 1 94 ? 33.981 26.196 -21.843 1.00 58.66 94 VAL A CA 1
ATOM 710 C C . VAL A 1 94 ? 33.649 27.641 -21.504 1.00 58.66 94 VAL A C 1
ATOM 712 O O . VAL A 1 94 ? 34.463 28.537 -21.724 1.00 58.66 94 VAL A O 1
ATOM 715 N N . GLY A 1 95 ? 32.417 27.875 -21.051 1.00 54.38 95 GLY A N 1
ATOM 716 C CA . GLY A 1 95 ? 32.034 29.160 -20.496 1.00 54.38 95 GLY A CA 1
ATOM 717 C C . GLY A 1 95 ? 32.973 29.436 -19.336 1.00 54.38 95 GLY A C 1
ATOM 718 O O . GLY A 1 95 ? 32.937 28.709 -18.346 1.00 54.38 95 GLY A O 1
ATOM 719 N N . VAL A 1 96 ? 33.850 30.427 -19.499 1.00 56.53 96 VAL A N 1
ATOM 720 C CA . VAL A 1 96 ? 34.713 30.881 -18.416 1.00 56.53 96 VAL A CA 1
ATOM 721 C C . VAL A 1 96 ? 33.814 31.336 -17.274 1.00 56.53 96 VAL A C 1
ATOM 723 O O . VAL A 1 96 ? 32.919 32.167 -17.430 1.00 56.53 96 VAL A O 1
ATOM 726 N N . ASP A 1 97 ? 34.022 30.695 -16.142 1.00 53.50 97 ASP A N 1
ATOM 727 C CA . ASP A 1 97 ? 33.483 30.996 -14.840 1.00 53.50 97 ASP A CA 1
ATOM 728 C C . ASP A 1 97 ? 33.597 32.504 -14.577 1.00 53.50 97 ASP A C 1
ATOM 730 O O . ASP A 1 97 ? 34.678 33.097 -14.559 1.00 53.50 97 ASP A O 1
ATOM 734 N N . ALA A 1 98 ? 32.436 33.140 -14.400 1.00 57.72 98 ALA A N 1
ATOM 735 C CA . ALA A 1 98 ? 32.250 34.581 -14.221 1.00 57.72 98 ALA A CA 1
ATOM 736 C C . ALA A 1 98 ? 32.837 35.130 -12.899 1.00 57.72 98 ALA A C 1
ATOM 738 O O . ALA A 1 98 ? 32.431 36.187 -12.416 1.00 57.72 98 ALA A O 1
ATOM 739 N N . GLU A 1 99 ? 33.785 34.421 -12.288 1.00 56.44 99 GLU A N 1
ATOM 740 C CA . GLU A 1 99 ? 34.443 34.818 -11.045 1.00 56.44 99 GLU A CA 1
ATOM 741 C C . GLU A 1 99 ? 35.648 35.739 -11.293 1.00 56.44 99 GLU A C 1
ATOM 743 O O . GLU A 1 99 ? 36.043 36.478 -10.391 1.00 56.44 99 GLU A O 1
ATOM 748 N N . ASN A 1 100 ? 36.169 35.817 -12.525 1.00 52.78 100 ASN A N 1
ATOM 749 C CA . ASN A 1 100 ? 37.208 36.796 -12.872 1.00 52.78 100 ASN A CA 1
ATOM 750 C C . ASN A 1 100 ? 36.650 38.192 -13.240 1.00 52.78 100 ASN A C 1
ATOM 752 O O . ASN A 1 100 ? 37.368 39.188 -13.157 1.00 52.78 100 ASN A O 1
ATOM 756 N N . ASP A 1 101 ? 35.360 38.301 -13.581 1.00 54.72 101 ASP A N 1
ATOM 757 C CA . ASP A 1 101 ? 34.723 39.586 -13.922 1.00 54.72 101 ASP A CA 1
ATOM 758 C C . ASP A 1 101 ? 34.495 40.478 -12.695 1.00 54.72 101 ASP A C 1
ATOM 760 O O . ASP A 1 101 ? 34.504 41.707 -12.797 1.00 54.72 101 ASP A O 1
ATOM 764 N N . ILE A 1 102 ? 34.313 39.875 -11.517 1.00 59.50 102 ILE A N 1
ATOM 765 C CA . ILE A 1 102 ? 34.142 40.617 -10.262 1.00 59.50 102 ILE A CA 1
ATOM 766 C C . ILE A 1 102 ? 35.472 41.261 -9.850 1.00 59.50 102 ILE A C 1
ATOM 768 O O . ILE A 1 102 ? 35.492 42.429 -9.464 1.00 59.50 102 ILE A O 1
ATOM 772 N N . ALA A 1 103 ? 36.586 40.532 -9.984 1.00 57.22 103 ALA A N 1
ATOM 773 C CA . ALA A 1 103 ? 37.914 41.033 -9.636 1.00 57.22 103 ALA A CA 1
ATOM 774 C C . ALA A 1 103 ? 38.366 42.178 -10.558 1.00 57.22 103 ALA A C 1
ATOM 776 O O . ALA A 1 103 ? 38.932 43.158 -10.078 1.00 57.22 103 ALA A O 1
ATOM 777 N N . ILE A 1 104 ? 38.062 42.097 -11.860 1.00 57.56 104 ILE A N 1
ATOM 778 C CA . ILE A 1 104 ? 38.381 43.164 -12.822 1.00 57.56 104 ILE A CA 1
ATOM 779 C C . ILE A 1 104 ? 37.518 44.408 -12.564 1.00 57.56 104 ILE A C 1
ATOM 781 O O . ILE A 1 104 ? 38.043 45.516 -12.529 1.00 57.56 104 ILE A O 1
ATOM 785 N N . LYS A 1 105 ? 36.213 44.252 -12.300 1.00 59.56 105 LYS A N 1
ATOM 786 C CA . LYS A 1 105 ? 35.319 45.399 -12.054 1.00 59.56 105 LYS A CA 1
ATOM 787 C C . LYS A 1 105 ? 35.566 46.128 -10.733 1.00 59.56 105 LYS A C 1
ATOM 789 O O . LYS A 1 105 ? 35.191 47.290 -10.621 1.00 59.56 105 LYS A O 1
ATOM 794 N N . LEU A 1 106 ? 36.174 45.474 -9.742 1.00 59.22 106 LEU A N 1
ATOM 795 C CA . LEU A 1 106 ? 36.562 46.110 -8.478 1.00 59.22 106 LEU A CA 1
ATOM 796 C C . LEU A 1 106 ? 37.836 46.962 -8.604 1.00 59.22 106 LEU A C 1
ATOM 798 O O . LEU A 1 106 ? 38.008 47.880 -7.810 1.00 59.22 106 LEU A O 1
ATOM 802 N N . ALA A 1 107 ? 38.691 46.701 -9.600 1.00 61.25 107 ALA A N 1
ATOM 803 C CA . ALA A 1 107 ? 39.901 47.487 -9.855 1.00 61.25 107 ALA A CA 1
ATOM 804 C C . ALA A 1 107 ? 39.628 48.817 -10.591 1.00 61.25 107 ALA A C 1
ATOM 806 O O . ALA A 1 107 ? 40.446 49.726 -10.516 1.00 61.25 107 ALA A O 1
ATOM 807 N N . ASP A 1 108 ? 38.475 48.951 -11.257 1.00 60.88 108 ASP A N 1
ATOM 808 C CA . ASP A 1 108 ? 38.036 50.182 -11.944 1.00 60.88 108 ASP A CA 1
ATOM 809 C C . ASP A 1 108 ? 37.230 51.142 -11.031 1.00 60.88 108 ASP A C 1
ATOM 811 O O . ASP A 1 108 ? 36.614 52.098 -11.508 1.00 60.88 108 ASP A O 1
ATOM 815 N N . LEU A 1 109 ? 37.190 50.879 -9.718 1.00 61.50 109 LEU A N 1
ATOM 816 C CA . LEU A 1 109 ? 36.439 51.653 -8.715 1.00 61.50 109 LEU A CA 1
ATOM 817 C C . LEU A 1 109 ? 37.329 52.430 -7.723 1.00 61.50 109 LEU A C 1
ATOM 819 O O . LEU A 1 109 ? 36.796 52.991 -6.762 1.00 61.50 109 LEU A O 1
ATOM 823 N N . GLU A 1 110 ? 38.641 52.509 -7.974 1.00 53.16 110 GLU A N 1
ATOM 824 C CA . GLU A 1 110 ? 39.576 53.434 -7.304 1.00 53.16 110 GLU A CA 1
ATOM 825 C C . GLU A 1 110 ? 39.989 54.604 -8.210 1.00 53.16 110 GLU A C 1
ATOM 827 O O . GLU A 1 110 ? 40.405 54.363 -9.366 1.00 53.16 110 GLU A O 1
#

Radius of gyration: 26.63 Å; chains: 1; bounding box: 54×63×47 Å

Organism: Bremia lactucae (NCBI:txid4779)

pLDDT: mean 79.01, std 16.23, range [46.0, 96.75]